Protein AF-A0AAV6AJR9-F1 (afdb_monomer_lite)

pLDDT: mean 87.64, std 9.19, range [52.78, 95.56]

Sequence (60 aa):
MLPARRYWARFLLYGVLGLLVGLLAGLLVEAFTRTSGWDVFAATAGLIAGVVAFMLRDDT

Structure (mmCIF, N/CA/C/O backbone):
data_AF-A0AAV6AJR9-F1
#
_entry.id   AF-A0AAV6AJR9-F1
#
loop_
_atom_site.group_PDB
_atom_site.id
_atom_site.type_symbol
_atom_site.label_atom_id
_atom_site.label_alt_id
_atom_site.label_comp_id
_atom_site.label_asym_id
_atom_site.label_entity_id
_atom_site.label_seq_id
_atom_site.pdbx_PDB_ins_code
_atom_site.Cartn_x
_atom_site.Cartn_y
_atom_site.Cartn_z
_atom_site.occupancy
_atom_site.B_iso_or_equiv
_atom_site.auth_seq_id
_atom_site.auth_comp_id
_atom_site.auth_asym_id
_atom_site.auth_atom_id
_atom_site.pdbx_PDB_model_num
ATOM 1 N N . MET A 1 1 ? -17.461 -0.661 21.065 1.00 52.78 1 MET A N 1
ATOM 2 C CA . MET A 1 1 ? -16.620 0.478 20.636 1.00 52.78 1 MET A CA 1
ATOM 3 C C . MET A 1 1 ? -15.219 0.276 21.194 1.00 52.78 1 MET A C 1
ATOM 5 O O . MET A 1 1 ? -15.040 0.335 22.404 1.00 52.78 1 MET A O 1
ATOM 9 N N . LEU A 1 2 ? -14.243 -0.084 20.355 1.00 60.62 2 LEU A N 1
ATOM 10 C CA . LEU A 1 2 ? -12.845 -0.151 20.795 1.00 60.62 2 LEU A CA 1
ATOM 11 C C . LEU A 1 2 ? -12.395 1.250 21.246 1.00 60.62 2 LEU A C 1
ATOM 13 O O . LEU A 1 2 ? -12.815 2.229 20.630 1.00 60.62 2 LEU A O 1
ATOM 17 N N . PRO A 1 3 ? -11.541 1.373 22.279 1.00 76.38 3 PRO A N 1
ATOM 18 C CA . PRO A 1 3 ? -10.960 2.661 22.629 1.00 76.38 3 PRO A CA 1
ATOM 19 C C . PRO A 1 3 ? -10.311 3.266 21.382 1.00 76.38 3 PRO A C 1
ATOM 21 O O . PRO A 1 3 ? -9.590 2.551 20.681 1.00 76.38 3 PRO A O 1
ATOM 24 N N . ALA A 1 4 ? -10.547 4.556 21.118 1.00 74.94 4 ALA A N 1
ATOM 25 C CA . ALA A 1 4 ? -10.129 5.249 19.890 1.00 74.94 4 ALA A CA 1
ATOM 26 C C . ALA A 1 4 ? -8.672 4.945 19.485 1.00 74.94 4 ALA A C 1
ATOM 28 O O . ALA A 1 4 ? -8.355 4.759 18.316 1.00 74.94 4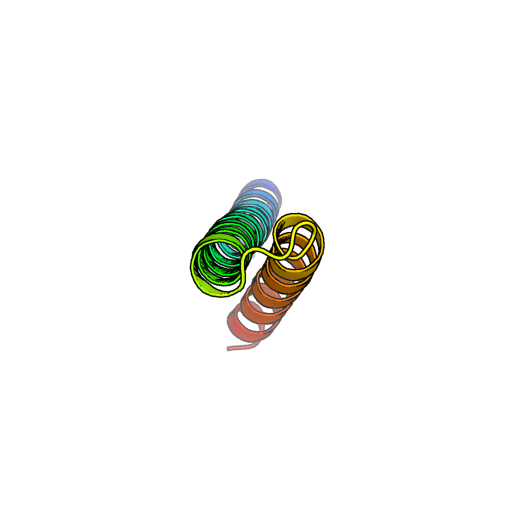 ALA A O 1
ATOM 29 N N . ARG A 1 5 ? -7.785 4.771 20.469 1.00 80.25 5 ARG A N 1
ATOM 30 C CA . ARG A 1 5 ? -6.377 4.408 20.271 1.00 80.25 5 ARG A CA 1
ATOM 31 C C . ARG A 1 5 ? -6.159 3.059 19.563 1.00 80.25 5 ARG A C 1
ATOM 33 O O . ARG A 1 5 ? -5.247 2.940 18.753 1.00 80.25 5 ARG A O 1
ATOM 40 N N . ARG A 1 6 ? -6.978 2.040 19.847 1.00 79.00 6 ARG A N 1
ATOM 41 C CA . ARG A 1 6 ? -6.901 0.718 19.190 1.00 79.00 6 ARG A CA 1
ATOM 42 C C . ARG A 1 6 ? -7.450 0.751 17.764 1.00 79.00 6 ARG A C 1
ATOM 44 O O . ARG A 1 6 ? -6.982 -0.025 16.939 1.00 79.00 6 ARG A O 1
ATOM 51 N N . TYR A 1 7 ? -8.404 1.637 17.484 1.00 83.00 7 TYR A N 1
ATOM 52 C CA . TYR A 1 7 ? -8.930 1.857 16.137 1.00 83.00 7 TYR A CA 1
ATOM 53 C C . TYR A 1 7 ? -7.849 2.455 15.229 1.00 83.00 7 TYR A C 1
ATOM 55 O O . TYR A 1 7 ? -7.478 1.849 14.228 1.00 83.00 7 TYR A O 1
ATOM 63 N N . TRP A 1 8 ? -7.234 3.560 15.663 1.00 84.94 8 TRP A N 1
ATOM 64 C CA . TRP A 1 8 ? -6.126 4.193 14.941 1.00 84.94 8 TRP A CA 1
ATOM 65 C C . TRP A 1 8 ? -4.928 3.261 14.745 1.00 84.94 8 TRP A C 1
ATOM 67 O O . TRP A 1 8 ? -4.335 3.240 13.670 1.00 84.94 8 TRP A O 1
ATOM 77 N N . ALA A 1 9 ? -4.596 2.443 15.750 1.00 87.62 9 ALA A N 1
ATOM 78 C CA . ALA A 1 9 ? -3.521 1.462 15.626 1.00 87.62 9 ALA A CA 1
ATOM 79 C C . ALA A 1 9 ? -3.797 0.420 14.531 1.00 87.62 9 ALA A C 1
ATOM 81 O O . ALA A 1 9 ? -2.880 0.060 13.801 1.00 87.62 9 ALA A O 1
ATOM 82 N N . ARG A 1 10 ? -5.044 -0.051 14.394 1.00 86.25 10 ARG A N 1
ATOM 83 C 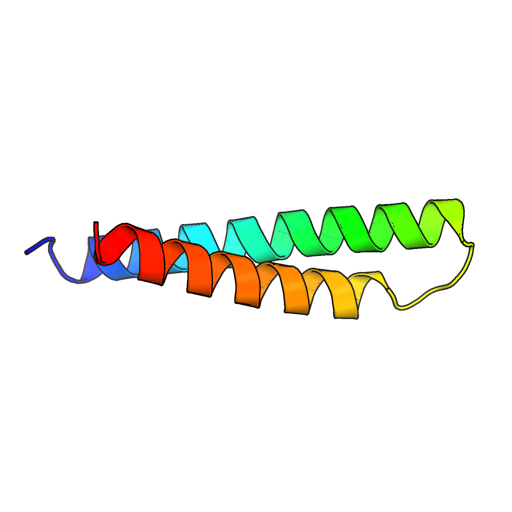CA . ARG A 1 10 ? -5.426 -0.999 13.337 1.00 86.25 10 ARG A CA 1
ATOM 84 C C . ARG A 1 10 ? -5.396 -0.336 11.969 1.00 86.25 10 ARG A C 1
ATOM 86 O O . ARG A 1 10 ? -4.771 -0.890 11.076 1.00 86.25 10 ARG A O 1
ATOM 93 N N . PHE A 1 11 ? -5.985 0.851 11.838 1.00 88.50 11 PHE A N 1
ATOM 94 C CA . PHE A 1 11 ? -5.950 1.630 10.600 1.00 88.50 11 PHE A CA 1
ATOM 95 C C . PHE A 1 11 ? -4.515 1.806 10.079 1.00 88.50 11 PHE A C 1
ATOM 97 O O . PHE A 1 11 ? -4.220 1.478 8.931 1.00 88.50 11 PHE A O 1
ATOM 104 N N . LEU A 1 12 ? -3.597 2.238 10.954 1.00 90.62 12 LEU A N 1
ATOM 105 C CA . LEU A 1 12 ? -2.181 2.386 10.613 1.00 90.62 12 LEU A CA 1
ATOM 106 C C . LEU A 1 12 ? -1.544 1.057 10.204 1.00 90.62 12 LEU A C 1
ATOM 108 O O . LEU A 1 12 ? -0.778 1.021 9.248 1.00 90.62 12 LEU A O 1
ATOM 112 N N . LEU A 1 13 ? -1.882 -0.037 10.889 1.00 92.88 13 LEU A N 1
ATOM 113 C CA . LEU A 1 13 ? -1.384 -1.371 10.563 1.00 92.88 13 LEU A CA 1
ATOM 114 C C . LEU A 1 13 ? -1.754 -1.777 9.135 1.00 92.88 13 LEU A C 1
ATOM 116 O O . LEU A 1 13 ? -0.873 -2.198 8.395 1.00 92.88 13 LEU A O 1
ATOM 120 N N . TYR A 1 14 ? -3.015 -1.603 8.732 1.00 91.62 14 TYR A N 1
ATOM 121 C CA . TYR A 1 14 ? -3.463 -1.917 7.372 1.00 91.62 14 TYR A CA 1
ATOM 122 C C . TYR A 1 14 ? -2.851 -1.002 6.317 1.00 91.62 14 TYR A C 1
ATOM 124 O O . TYR A 1 14 ? -2.430 -1.489 5.270 1.00 91.62 14 TYR A O 1
ATOM 132 N N . GLY A 1 15 ? -2.761 0.301 6.594 1.00 91.75 15 GLY A N 1
ATOM 133 C CA . GLY A 1 15 ? -2.120 1.251 5.686 1.00 91.75 15 GLY A CA 1
ATOM 134 C C . GLY A 1 15 ? -0.644 0.919 5.453 1.00 91.75 15 GLY A C 1
ATOM 135 O O . GLY A 1 15 ? -0.196 0.876 4.309 1.00 91.75 15 GLY A O 1
ATOM 136 N N . VAL A 1 16 ? 0.100 0.609 6.521 1.00 94.44 16 VAL A N 1
ATOM 137 C CA . VAL A 1 16 ? 1.515 0.212 6.438 1.00 94.44 16 VAL A CA 1
ATOM 138 C C . VAL A 1 16 ? 1.674 -1.134 5.734 1.00 94.44 16 VAL A C 1
ATOM 140 O O . VAL A 1 16 ? 2.548 -1.263 4.881 1.00 94.44 16 VAL A O 1
ATOM 143 N N . LEU A 1 17 ? 0.827 -2.124 6.036 1.00 95.06 17 LEU A N 1
ATOM 144 C CA . LEU A 1 17 ? 0.862 -3.421 5.350 1.00 95.06 17 LEU A CA 1
ATOM 145 C C . LEU A 1 17 ? 0.612 -3.261 3.852 1.00 95.06 17 LEU A C 1
ATOM 147 O O . LEU A 1 17 ? 1.368 -3.798 3.047 1.00 95.06 17 LEU A O 1
ATOM 151 N N . GLY A 1 18 ? -0.414 -2.493 3.488 1.00 94.31 18 GLY A N 1
ATOM 152 C CA . GLY A 1 18 ? -0.727 -2.185 2.101 1.00 94.31 18 GLY A CA 1
ATOM 153 C C . GLY A 1 18 ? 0.441 -1.504 1.393 1.00 94.31 18 GLY A C 1
ATOM 154 O O . GLY A 1 18 ? 0.845 -1.945 0.320 1.00 94.31 18 GLY A O 1
ATOM 155 N N . LEU A 1 19 ? 1.040 -0.487 2.019 1.00 94.56 19 LEU A N 1
ATOM 156 C CA . LEU A 1 19 ? 2.196 0.222 1.468 1.00 94.56 19 LEU A CA 1
ATOM 157 C C . LEU A 1 19 ? 3.390 -0.711 1.242 1.00 94.56 19 LEU A C 1
ATOM 159 O O . LEU A 1 19 ? 3.991 -0.671 0.174 1.00 94.56 19 LEU A O 1
ATOM 163 N N . LEU A 1 20 ? 3.720 -1.566 2.214 1.00 95.06 20 LEU A N 1
ATOM 164 C CA . LEU A 1 20 ? 4.837 -2.509 2.106 1.00 95.06 20 LEU A CA 1
ATOM 165 C C . LEU A 1 20 ? 4.614 -3.546 1.002 1.00 95.06 20 LEU A C 1
ATOM 167 O O . LEU A 1 20 ? 5.530 -3.826 0.233 1.00 95.06 20 LEU A O 1
ATOM 171 N N . VAL A 1 21 ? 3.400 -4.096 0.904 1.00 95.56 21 VAL A N 1
ATOM 172 C CA . VAL A 1 21 ? 3.031 -5.041 -0.160 1.00 95.56 21 VAL A CA 1
ATOM 173 C C . VAL A 1 21 ? 3.110 -4.363 -1.526 1.00 95.56 21 VAL A C 1
ATOM 175 O O . VAL A 1 21 ? 3.676 -4.929 -2.459 1.00 95.56 21 VAL A O 1
ATOM 178 N N . GLY A 1 22 ? 2.595 -3.138 -1.632 1.00 93.25 22 GLY A N 1
ATOM 179 C CA . GLY A 1 22 ? 2.670 -2.332 -2.843 1.00 93.25 22 GLY A CA 1
ATOM 180 C C . GLY A 1 22 ? 4.107 -2.029 -3.263 1.00 93.25 22 GLY A C 1
ATOM 181 O O . GLY A 1 22 ? 4.467 -2.248 -4.414 1.00 93.25 22 GLY A O 1
ATOM 182 N N . LEU A 1 23 ? 4.953 -1.600 -2.324 1.00 93.25 23 LEU A N 1
ATOM 183 C CA . LEU A 1 23 ? 6.370 -1.331 -2.569 1.00 93.25 23 LEU A CA 1
ATOM 184 C C . LEU A 1 23 ? 7.093 -2.591 -3.060 1.00 93.25 23 LEU A C 1
ATOM 186 O O . LEU A 1 23 ? 7.792 -2.547 -4.067 1.00 93.25 23 LEU A O 1
ATOM 190 N N . LEU A 1 24 ? 6.891 -3.726 -2.382 1.00 94.31 24 LEU A N 1
ATOM 191 C CA . LEU A 1 24 ? 7.467 -5.010 -2.784 1.00 94.31 24 LEU A CA 1
ATOM 192 C C . LEU A 1 24 ? 7.030 -5.408 -4.194 1.00 94.31 24 LEU A C 1
ATOM 194 O O . LEU A 1 24 ? 7.868 -5.819 -4.990 1.00 94.31 24 LEU A O 1
ATOM 198 N N . ALA A 1 25 ? 5.742 -5.262 -4.513 1.00 92.94 25 ALA A N 1
ATOM 199 C CA . ALA A 1 25 ? 5.223 -5.548 -5.845 1.00 92.94 25 ALA A CA 1
ATOM 200 C C . ALA A 1 25 ? 5.852 -4.634 -6.905 1.00 92.94 25 ALA A C 1
ATOM 202 O O . ALA A 1 25 ? 6.281 -5.124 -7.946 1.00 92.94 25 ALA A O 1
ATOM 203 N N . GLY A 1 26 ? 5.962 -3.332 -6.626 1.00 91.19 26 GLY A N 1
ATOM 204 C CA . GLY A 1 26 ? 6.608 -2.371 -7.516 1.00 91.19 26 GLY A CA 1
ATOM 205 C C . GLY A 1 26 ? 8.064 -2.732 -7.785 1.00 91.19 26 GLY A C 1
ATOM 206 O O . GLY A 1 26 ? 8.429 -2.922 -8.938 1.00 91.19 26 GLY A O 1
ATOM 207 N N . LEU A 1 27 ? 8.859 -2.959 -6.735 1.00 93.62 27 LEU A N 1
ATOM 208 C CA . LEU A 1 27 ? 10.257 -3.393 -6.856 1.00 93.62 27 LEU A CA 1
ATOM 209 C C . LEU A 1 27 ? 10.401 -4.700 -7.647 1.00 93.62 27 LEU A C 1
ATOM 211 O O . LEU A 1 27 ? 11.340 -4.856 -8.428 1.00 93.62 27 LEU A O 1
ATOM 215 N N . LEU A 1 28 ? 9.462 -5.636 -7.478 1.00 93.62 28 LEU A N 1
ATOM 216 C CA . LEU A 1 28 ? 9.438 -6.875 -8.249 1.00 93.62 28 LEU A CA 1
ATOM 217 C C . LEU A 1 28 ? 9.220 -6.584 -9.742 1.00 93.62 28 LEU A C 1
ATOM 219 O O . LEU A 1 28 ? 9.947 -7.107 -10.584 1.00 93.62 28 LEU A O 1
ATOM 223 N N . VAL A 1 29 ? 8.261 -5.714 -10.078 1.00 92.81 29 VAL A N 1
ATOM 224 C CA . VAL A 1 29 ? 8.013 -5.281 -11.462 1.00 92.81 29 VAL A CA 1
ATOM 225 C C . VAL A 1 29 ? 9.246 -4.599 -12.049 1.00 92.81 29 VAL A C 1
ATOM 227 O O . VAL A 1 29 ? 9.620 -4.914 -13.179 1.00 92.81 29 VAL A O 1
ATOM 230 N N . GLU A 1 30 ? 9.922 -3.724 -11.304 1.00 93.44 30 GLU A N 1
ATOM 231 C CA . GLU A 1 30 ? 11.153 -3.073 -11.772 1.00 93.44 30 GLU A CA 1
ATOM 232 C C . GLU A 1 30 ? 12.259 -4.088 -12.061 1.00 93.44 30 GLU A C 1
ATOM 234 O O . GLU A 1 30 ? 12.914 -4.012 -13.102 1.00 93.44 30 GLU A O 1
ATOM 239 N N . ALA A 1 31 ? 12.420 -5.089 -11.191 1.00 93.12 31 ALA A N 1
ATOM 240 C CA . ALA A 1 31 ? 13.405 -6.149 -11.371 1.00 93.12 31 ALA A CA 1
ATOM 241 C C . ALA A 1 31 ? 13.174 -6.951 -12.666 1.00 93.12 31 ALA A C 1
ATOM 243 O O . ALA A 1 31 ? 14.137 -7.317 -13.342 1.00 93.12 31 ALA A O 1
ATOM 244 N N . PHE A 1 32 ? 11.914 -7.191 -13.048 1.00 93.88 32 PHE A N 1
ATOM 245 C CA . PHE A 1 32 ? 11.576 -7.933 -14.269 1.00 93.88 32 PHE A CA 1
ATOM 246 C C . PHE A 1 32 ? 11.554 -7.070 -15.535 1.00 93.88 32 PHE A C 1
ATOM 248 O O . PHE A 1 32 ? 11.949 -7.533 -16.603 1.00 93.88 32 PHE A O 1
ATOM 255 N N . THR A 1 33 ? 11.102 -5.821 -15.434 1.00 92.75 33 THR A N 1
ATOM 256 C CA . THR A 1 33 ? 10.914 -4.922 -16.587 1.00 92.75 33 THR A CA 1
ATOM 257 C C . THR A 1 33 ? 12.117 -4.024 -16.863 1.00 92.75 33 THR A C 1
ATOM 259 O O . THR A 1 33 ? 12.153 -3.367 -17.901 1.00 92.75 33 THR A O 1
ATOM 262 N N . ARG A 1 34 ? 13.092 -3.960 -15.941 1.00 88.00 34 ARG A N 1
ATOM 263 C CA . ARG A 1 34 ? 14.209 -2.992 -15.938 1.00 88.00 34 ARG A CA 1
ATOM 264 C C . ARG A 1 34 ? 13.758 -1.534 -16.090 1.00 88.00 34 ARG A C 1
ATOM 266 O O . ARG A 1 34 ? 14.526 -0.692 -16.549 1.00 88.00 34 ARG A O 1
ATOM 273 N N . THR A 1 35 ? 12.509 -1.245 -15.738 1.00 89.19 35 THR A N 1
ATOM 274 C CA . THR A 1 35 ? 11.914 0.089 -15.819 1.00 89.19 35 THR A CA 1
ATOM 275 C C . THR A 1 35 ? 11.779 0.623 -14.402 1.00 89.19 35 THR A C 1
ATOM 277 O O . THR A 1 35 ? 11.181 -0.049 -13.572 1.00 89.19 35 THR A O 1
ATOM 280 N N . SER A 1 36 ? 12.339 1.795 -14.114 1.00 86.69 36 SER A N 1
ATOM 281 C CA . SER A 1 36 ? 12.298 2.413 -12.780 1.00 86.69 36 SER A CA 1
ATOM 282 C C . SER A 1 36 ? 11.051 3.278 -12.574 1.00 86.69 36 SER A C 1
ATOM 284 O O . SER A 1 36 ? 10.577 3.898 -13.528 1.00 86.69 36 SER A O 1
ATOM 286 N N . GLY A 1 37 ? 10.592 3.409 -11.329 1.00 85.75 37 GLY A N 1
ATOM 287 C CA . GLY A 1 37 ? 9.486 4.277 -10.910 1.00 85.75 37 GLY A CA 1
ATOM 288 C C . GLY A 1 37 ? 8.153 3.553 -10.689 1.00 85.75 37 GLY A C 1
ATOM 289 O O . GLY A 1 37 ? 7.140 4.201 -10.411 1.00 85.75 37 GLY A O 1
ATOM 290 N N . TRP A 1 38 ? 8.129 2.223 -10.811 1.00 90.62 38 TRP A N 1
ATOM 291 C CA . TRP A 1 38 ? 6.958 1.409 -10.473 1.00 90.62 38 TRP A CA 1
ATOM 292 C C . TRP A 1 38 ? 6.812 1.224 -8.964 1.00 90.62 38 TRP A C 1
ATOM 294 O O . TRP A 1 38 ? 5.693 1.035 -8.486 1.00 90.62 38 TRP A O 1
ATOM 304 N N . ASP A 1 39 ? 7.909 1.307 -8.216 1.00 87.12 39 ASP A N 1
ATOM 305 C CA . ASP A 1 39 ? 7.949 1.244 -6.757 1.00 87.12 39 ASP A CA 1
ATOM 306 C C . ASP A 1 39 ? 7.026 2.279 -6.091 1.00 87.12 39 ASP A C 1
ATOM 308 O O . ASP A 1 39 ? 6.171 1.911 -5.284 1.00 87.12 39 ASP A O 1
ATOM 312 N N . VAL A 1 40 ? 7.119 3.554 -6.482 1.00 89.25 40 VAL A N 1
ATOM 313 C CA . VAL A 1 40 ? 6.311 4.649 -5.921 1.00 89.25 40 VAL A CA 1
ATOM 314 C C . VAL A 1 40 ? 4.832 4.468 -6.263 1.00 89.25 40 VAL A C 1
ATOM 316 O O . VAL A 1 40 ? 3.957 4.631 -5.402 1.00 89.25 40 VAL A O 1
ATOM 319 N N . PHE A 1 41 ? 4.538 4.103 -7.515 1.00 90.81 41 PHE A N 1
ATOM 320 C CA . PHE A 1 41 ? 3.167 3.895 -7.977 1.00 90.81 41 PHE A CA 1
ATOM 321 C C . PHE A 1 41 ? 2.509 2.718 -7.251 1.00 90.81 41 PHE A C 1
ATOM 323 O O . PHE A 1 41 ? 1.411 2.852 -6.704 1.00 90.81 41 PHE A O 1
ATOM 330 N N . ALA A 1 42 ? 3.200 1.580 -7.184 1.00 90.56 42 ALA A N 1
ATOM 331 C CA . ALA A 1 42 ? 2.689 0.380 -6.546 1.00 90.56 42 ALA A CA 1
ATOM 332 C C . ALA A 1 42 ? 2.588 0.539 -5.022 1.00 90.56 42 ALA A C 1
ATOM 334 O O . ALA A 1 42 ? 1.600 0.095 -4.442 1.00 90.56 42 ALA A O 1
ATOM 335 N N . ALA A 1 43 ? 3.526 1.235 -4.368 1.00 88.19 43 ALA A N 1
ATOM 336 C CA . ALA A 1 43 ? 3.441 1.559 -2.941 1.00 88.19 43 ALA A CA 1
ATOM 337 C C . ALA A 1 43 ? 2.213 2.421 -2.613 1.00 88.19 43 ALA A C 1
ATOM 339 O O . ALA A 1 43 ? 1.493 2.141 -1.652 1.00 88.19 43 ALA A O 1
ATOM 340 N N . THR A 1 44 ? 1.931 3.432 -3.440 1.00 90.94 44 THR A N 1
ATOM 341 C CA . THR A 1 44 ? 0.749 4.293 -3.272 1.00 90.94 44 THR A CA 1
ATOM 342 C C . THR A 1 44 ? -0.541 3.501 -3.485 1.00 90.94 44 THR A C 1
ATOM 344 O O . THR A 1 44 ? -1.459 3.580 -2.667 1.00 90.94 44 THR A O 1
ATOM 347 N N . ALA A 1 45 ? -0.598 2.682 -4.540 1.00 92.31 45 ALA A N 1
ATOM 3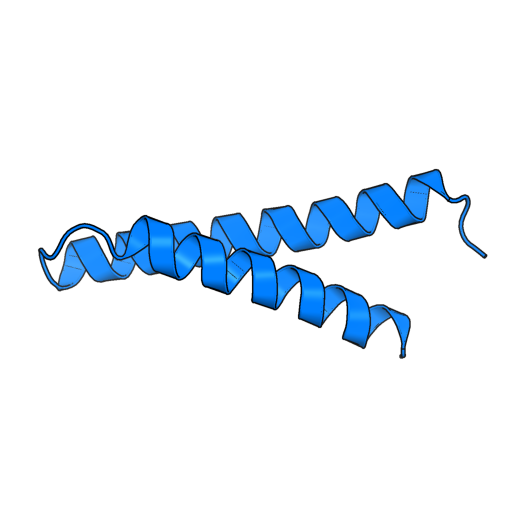48 C CA . ALA A 1 45 ? -1.733 1.801 -4.807 1.00 92.31 45 ALA A CA 1
ATOM 349 C C . ALA A 1 45 ? -1.957 0.792 -3.666 1.00 92.31 45 ALA A C 1
ATOM 351 O O . ALA A 1 45 ? -3.090 0.573 -3.239 1.00 92.31 45 ALA A O 1
ATOM 352 N N . GLY A 1 46 ? -0.876 0.232 -3.122 1.00 93.00 46 GLY A N 1
ATOM 353 C CA . GLY A 1 46 ? -0.907 -0.671 -1.979 1.00 93.00 46 GLY A CA 1
ATOM 354 C C . GLY A 1 46 ? -1.438 -0.003 -0.712 1.00 93.00 46 GLY A C 1
ATOM 355 O O . GLY A 1 46 ? -2.287 -0.580 -0.034 1.00 93.00 46 GLY A O 1
ATOM 356 N N . LEU A 1 47 ? -1.012 1.227 -0.404 1.00 9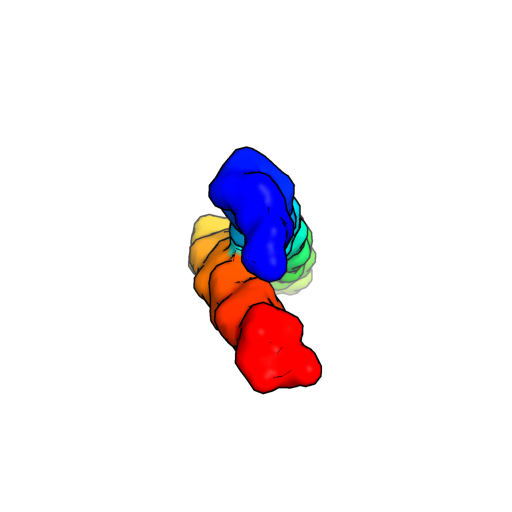2.50 47 LEU A N 1
ATOM 357 C CA . LEU A 1 47 ? -1.531 1.985 0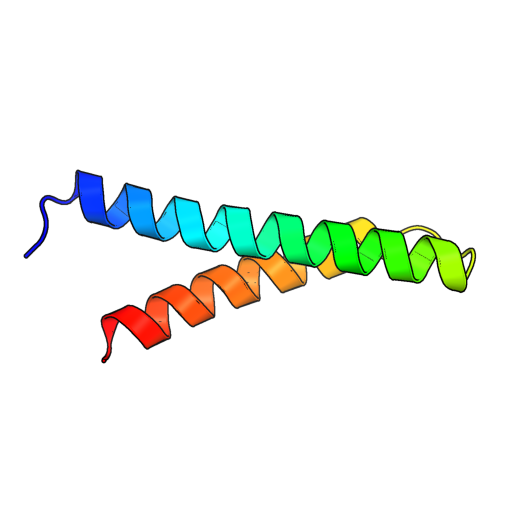.740 1.00 92.50 47 LEU A CA 1
ATOM 358 C C . LEU A 1 47 ? -3.043 2.221 0.618 1.00 92.50 47 LEU A C 1
ATOM 360 O O . LEU A 1 47 ? -3.776 1.995 1.582 1.00 92.50 47 LEU A O 1
ATOM 364 N N . ILE A 1 48 ? -3.518 2.612 -0.569 1.00 93.06 48 ILE A N 1
ATOM 365 C CA . ILE A 1 48 ? -4.951 2.795 -0.839 1.00 93.06 48 ILE A CA 1
ATOM 366 C C . ILE A 1 48 ? -5.700 1.472 -0.647 1.00 93.06 48 ILE A C 1
ATOM 368 O O . ILE A 1 48 ? -6.710 1.439 0.054 1.00 93.06 48 ILE A O 1
ATOM 372 N N . ALA A 1 49 ? -5.187 0.371 -1.200 1.00 92.00 49 ALA A N 1
ATOM 373 C CA . ALA A 1 49 ? -5.788 -0.950 -1.039 1.00 92.00 49 ALA A CA 1
ATOM 374 C C . ALA A 1 49 ? -5.854 -1.385 0.436 1.00 92.00 49 ALA A C 1
ATOM 376 O O . ALA A 1 49 ? -6.869 -1.927 0.870 1.00 92.00 49 ALA A O 1
ATOM 377 N N . GLY A 1 50 ? -4.816 -1.098 1.227 1.00 91.31 50 GLY A N 1
ATOM 378 C CA . GLY A 1 50 ? -4.798 -1.352 2.669 1.00 91.31 50 GLY A CA 1
ATOM 379 C C . GLY A 1 50 ? -5.876 -0.566 3.419 1.00 91.31 50 GLY A C 1
ATOM 380 O O . GLY A 1 50 ? -6.585 -1.130 4.251 1.00 91.31 50 GLY A O 1
ATOM 381 N N . VAL A 1 51 ? -6.056 0.714 3.085 1.00 91.19 51 VAL A N 1
ATOM 382 C CA . VAL A 1 51 ? -7.119 1.554 3.662 1.00 91.19 51 VAL A CA 1
ATOM 383 C C . VAL A 1 51 ? -8.509 1.033 3.289 1.00 91.19 51 VAL A C 1
ATOM 385 O O . VAL A 1 51 ? -9.365 0.912 4.163 1.00 91.19 51 VAL A O 1
ATOM 388 N N . VAL A 1 52 ? -8.729 0.668 2.024 1.00 91.75 52 VAL A N 1
ATOM 389 C CA . VAL A 1 52 ? -10.009 0.103 1.563 1.00 91.75 52 VAL A CA 1
ATOM 390 C C . VAL A 1 52 ? -10.304 -1.232 2.252 1.00 91.75 52 VAL A C 1
ATOM 392 O O . VAL A 1 52 ? -11.422 -1.454 2.707 1.00 91.75 52 VAL A O 1
ATOM 395 N N . ALA A 1 53 ? -9.304 -2.104 2.397 1.00 90.69 53 ALA A N 1
ATOM 396 C CA . ALA A 1 53 ? -9.454 -3.376 3.099 1.00 90.69 53 ALA A CA 1
ATOM 397 C C . ALA A 1 53 ? -9.813 -3.190 4.582 1.00 90.69 53 ALA A C 1
ATOM 399 O O . ALA A 1 53 ? -10.591 -3.969 5.130 1.00 90.69 53 ALA A O 1
ATOM 400 N N . PHE A 1 54 ? -9.273 -2.154 5.230 1.00 89.69 54 PHE A N 1
ATOM 401 C CA . PHE A 1 54 ? -9.656 -1.796 6.592 1.00 89.69 54 PHE A CA 1
ATOM 402 C C . PHE A 1 54 ? -11.115 -1.334 6.6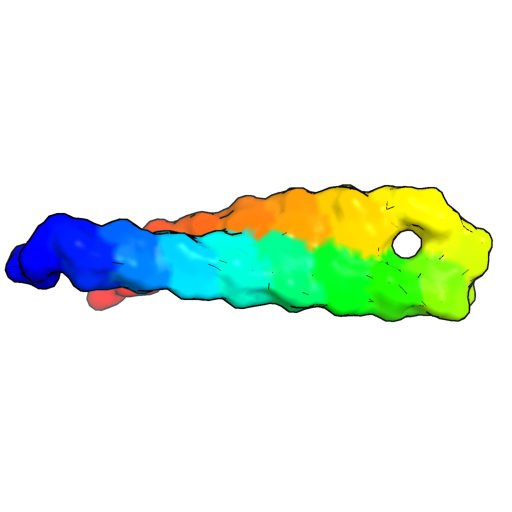73 1.00 89.69 54 PHE A C 1
ATOM 404 O O . PHE A 1 54 ? -11.842 -1.829 7.528 1.00 89.69 54 PHE A O 1
ATOM 411 N N . MET A 1 55 ? -11.551 -0.455 5.761 1.00 87.38 55 MET A N 1
ATOM 412 C CA . MET A 1 55 ? -12.943 0.014 5.706 1.00 87.38 55 MET A CA 1
ATOM 413 C C . MET A 1 55 ? -13.920 -1.153 5.521 1.00 87.38 55 MET A C 1
ATOM 415 O O . MET A 1 55 ? -14.838 -1.310 6.316 1.00 87.38 55 MET A O 1
ATOM 419 N N . LEU A 1 56 ? -13.658 -2.033 4.549 1.00 89.12 56 LEU A N 1
ATOM 420 C CA . LEU A 1 56 ? -14.501 -3.205 4.290 1.00 89.12 56 LEU A CA 1
ATOM 421 C C . LEU A 1 56 ? -14.550 -4.183 5.471 1.00 89.12 56 LEU A C 1
ATOM 423 O O . LEU A 1 56 ? -15.567 -4.833 5.682 1.00 89.12 56 LEU A O 1
ATOM 427 N N . ARG A 1 57 ? -13.455 -4.313 6.229 1.00 84.06 57 ARG A N 1
ATOM 428 C CA . ARG A 1 57 ? -13.401 -5.177 7.415 1.00 84.06 57 ARG A CA 1
ATOM 429 C C . ARG A 1 57 ? -14.188 -4.604 8.592 1.00 84.06 57 ARG A C 1
ATOM 431 O O . ARG A 1 57 ? -14.679 -5.381 9.403 1.00 84.06 57 ARG A O 1
ATOM 438 N N . ASP A 1 58 ? -14.238 -3.285 8.733 1.00 73.75 58 ASP A N 1
ATOM 439 C CA . ASP A 1 58 ? -14.988 -2.649 9.816 1.00 73.75 58 ASP A CA 1
ATOM 440 C C . ASP A 1 58 ? -16.512 -2.686 9.569 1.00 73.75 58 ASP A C 1
ATOM 442 O O . ASP A 1 58 ? -17.273 -2.604 10.535 1.00 73.75 58 ASP A O 1
ATOM 446 N N . ASP A 1 59 ? -16.950 -2.875 8.317 1.00 61.41 59 ASP A N 1
ATOM 447 C CA . ASP A 1 59 ? -18.363 -3.019 7.930 1.00 61.41 59 ASP A CA 1
ATOM 448 C C . ASP A 1 59 ? -18.932 -4.447 8.126 1.00 61.41 59 ASP A C 1
ATOM 450 O O . ASP A 1 59 ? -20.154 -4.621 8.145 1.00 61.41 59 ASP A O 1
ATOM 454 N N . THR A 1 60 ? -18.072 -5.468 8.269 1.00 59.44 60 THR A N 1
ATOM 455 C CA . THR A 1 60 ? -18.439 -6.892 8.475 1.00 59.44 60 THR A CA 1
ATOM 456 C C . THR A 1 60 ? -18.314 -7.336 9.926 1.00 59.44 60 THR A C 1
ATOM 458 O O . THR A 1 60 ? -19.238 -8.023 10.416 1.00 59.44 60 THR A O 1
#

Secondary structure (DSSP, 8-state):
---HHHHHHHHHHHHHHHHHHHHHHHHHHHHHH--SSHHHHHHHHHHHHHHHHHHHHH--

Radius of gyration: 13.95 Å; chains: 1; bounding box: 33×13×39 Å

Foldseek 3Di:
DPDVVVLVVQLVVLLVQLLVVQLVVQVVCCVVVVDPDSNVVSSVVRSVVSNVVSVVVVVD